Protein AF-A0A0B1S6A6-F1 (afdb_monomer)

pLDDT: mean 85.38, std 13.3, range [37.62, 98.0]

Foldseek 3Di:
DDDDPQKDKPPQAPDWDQDPVGIDRHHDPVPPCPDVDDDMDIDGPDPPPPDPPPPPQKDKDWDWADPDPFKTKIKIKIFGQFAKDKDKDKDWADLQKWWDPVFWDKWKAAQPPRHTDDWAWDDWDWDHHDPPPGTIMTITITTDHHNMIMMTMTMIGGHDDDD

Secondary structure (DSSP, 8-state):
--EETTEEEESPPSEEEEETTEEEEE--TTT--SSSS---EEEESS----------SEEEEEEEE-S-SSEEEEEEEEEE-SS-EEEEEEEEE-TTEEE-GGG-EEEEEETTT--EE-PPEEEEEEE--BTTTB-EEEEEEEEE-TTEEEEEEEEEEE-----

Nearest PDB structures (foldseek):
  7w72-assembly1_T  TM=6.342E-01  e=7.501E-08  Homo sapiens
  3v10-assembly2_B  TM=6.142E-01  e=6.015E-02  Erysipelothrix rhusiopathiae
  4leb-assembly1_A  TM=5.282E-01  e=4.163E-01  Candida albicans
  8eeu-assembly1_E  TM=1.897E-01  e=3.944E+00  Venezuelan equine encephalitis virus

Radius of gyration: 25.07 Å; Cα contacts (8 Å, |Δi|>4): 313; chains: 1; bounding box: 67×35×50 Å

Structure (mmCIF, N/CA/C/O backbone):
data_AF-A0A0B1S6A6-F1
#
_entry.id   AF-A0A0B1S6A6-F1
#
loop_
_atom_site.group_PDB
_atom_site.id
_atom_site.type_symbol
_atom_site.label_atom_id
_atom_site.label_alt_id
_atom_site.label_comp_id
_atom_site.label_asym_id
_atom_site.label_entity_id
_atom_site.label_seq_id
_atom_site.pdbx_PDB_ins_code
_atom_site.Cartn_x
_atom_site.Cartn_y
_atom_site.Cartn_z
_atom_site.occupancy
_atom_site.B_iso_or_equiv
_atom_site.auth_seq_id
_atom_site.auth_comp_id
_atom_site.auth_asym_id
_atom_site.auth_atom_id
_atom_site.pdbx_PDB_model_num
ATOM 1 N N . MET A 1 1 ? -51.596 2.205 -6.465 1.00 37.62 1 MET A N 1
ATOM 2 C CA . MET A 1 1 ? -50.609 2.725 -5.495 1.00 37.62 1 MET A CA 1
ATOM 3 C C . MET A 1 1 ? -50.324 1.609 -4.499 1.00 37.62 1 MET A C 1
ATOM 5 O O . MET A 1 1 ? -51.270 1.158 -3.869 1.00 37.62 1 MET A O 1
ATOM 9 N N . PHE A 1 2 ? -49.094 1.087 -4.429 1.00 44.94 2 PHE A N 1
ATOM 10 C CA . PHE A 1 2 ? -48.764 -0.088 -3.606 1.00 44.94 2 PHE A CA 1
ATOM 11 C C . PHE A 1 2 ? -47.658 0.244 -2.600 1.00 44.94 2 PHE A C 1
ATOM 13 O O . PHE A 1 2 ? -46.620 0.787 -2.973 1.00 44.94 2 PHE A O 1
ATOM 20 N N . VAL A 1 3 ? -47.900 -0.078 -1.327 1.00 47.16 3 VAL A N 1
ATOM 21 C CA . VAL A 1 3 ? -46.992 0.179 -0.200 1.00 47.16 3 VAL A CA 1
ATOM 22 C C . VAL A 1 3 ? -46.499 -1.162 0.331 1.00 47.16 3 VAL A C 1
ATOM 24 O O . VAL A 1 3 ? -47.297 -2.011 0.725 1.00 47.16 3 VAL A O 1
ATOM 27 N N . PHE A 1 4 ? -45.184 -1.360 0.342 1.00 51.69 4 PHE A N 1
ATOM 28 C CA . PHE A 1 4 ? -44.534 -2.547 0.878 1.00 51.69 4 PHE A CA 1
ATOM 29 C C . PHE A 1 4 ? -43.581 -2.138 2.000 1.00 51.69 4 PHE A C 1
ATOM 31 O O . PHE A 1 4 ? -42.547 -1.542 1.734 1.00 51.69 4 PHE A O 1
ATOM 38 N N . LYS A 1 5 ? -43.905 -2.460 3.259 1.00 58.66 5 LYS A N 1
ATOM 39 C CA . LYS A 1 5 ? -42.987 -2.310 4.409 1.00 58.66 5 LYS A CA 1
ATOM 40 C C . LYS A 1 5 ? -42.316 -0.912 4.476 1.00 58.66 5 LYS A C 1
ATOM 42 O O . LYS A 1 5 ? -41.095 -0.814 4.478 1.00 58.66 5 LYS A O 1
ATOM 47 N N . ASN A 1 6 ? -43.127 0.154 4.492 1.00 66.12 6 ASN A N 1
ATOM 48 C CA . ASN A 1 6 ? -42.721 1.579 4.465 1.00 66.12 6 ASN A CA 1
ATOM 49 C C . ASN A 1 6 ? -41.948 2.030 3.209 1.00 66.12 6 ASN A C 1
ATOM 51 O O . ASN A 1 6 ? -41.257 3.050 3.228 1.00 66.12 6 ASN A O 1
ATOM 55 N N . MET A 1 7 ? -42.067 1.272 2.119 1.00 74.75 7 MET A N 1
ATOM 56 C CA . MET A 1 7 ? -41.479 1.581 0.821 1.00 74.75 7 MET A CA 1
ATOM 57 C C . MET A 1 7 ? -42.564 1.616 -0.253 1.00 74.75 7 MET A C 1
ATOM 59 O O . MET A 1 7 ? -43.463 0.771 -0.274 1.00 74.75 7 MET A O 1
ATOM 63 N N . ARG A 1 8 ? -42.470 2.569 -1.176 1.00 83.62 8 ARG A N 1
ATOM 64 C CA . ARG A 1 8 ? -43.294 2.652 -2.385 1.00 83.62 8 ARG A CA 1
ATOM 65 C C . ARG A 1 8 ? -42.424 2.291 -3.577 1.00 83.62 8 ARG A C 1
ATOM 67 O O . ARG A 1 8 ? -41.352 2.863 -3.746 1.00 83.62 8 ARG A O 1
ATOM 74 N N . LEU A 1 9 ? -42.874 1.325 -4.367 1.00 83.19 9 LEU A N 1
ATOM 75 C CA . LEU A 1 9 ? -42.147 0.820 -5.527 1.00 83.19 9 LEU A CA 1
ATOM 76 C C . LEU A 1 9 ? -42.826 1.296 -6.806 1.00 83.19 9 LEU A C 1
ATOM 78 O O . LEU A 1 9 ? -44.039 1.123 -6.957 1.00 83.19 9 LEU A O 1
ATOM 82 N N . GLU A 1 10 ? -42.042 1.867 -7.714 1.00 82.94 10 GLU A N 1
ATOM 83 C CA . GLU A 1 10 ? -42.501 2.292 -9.032 1.00 82.94 10 GLU A CA 1
ATOM 84 C C . GLU A 1 10 ? -41.545 1.778 -10.116 1.00 82.94 10 GLU A C 1
ATOM 86 O O . GLU A 1 10 ? -40.344 2.044 -10.033 1.00 82.94 10 GLU A O 1
ATOM 91 N N . PRO A 1 11 ? -42.041 1.049 -11.135 1.00 82.25 11 PRO A N 1
ATOM 92 C CA . PRO A 1 11 ? -43.417 0.565 -11.325 1.00 82.25 11 PRO A CA 1
ATOM 93 C C . PRO A 1 11 ? -43.844 -0.493 -10.286 1.00 82.25 11 PRO A C 1
ATOM 95 O O . PRO A 1 11 ? -43.034 -0.980 -9.503 1.00 82.25 11 PRO A O 1
ATOM 98 N N . ALA A 1 12 ? -45.131 -0.859 -10.264 1.00 81.06 12 ALA A N 1
ATOM 99 C CA . ALA A 1 12 ? -45.632 -1.886 -9.348 1.00 81.06 12 ALA A CA 1
ATOM 100 C C . ALA A 1 12 ? -45.042 -3.275 -9.682 1.00 81.06 12 ALA A C 1
ATOM 102 O O . ALA A 1 12 ? -44.953 -3.630 -10.862 1.00 81.06 12 ALA A O 1
ATOM 103 N N . PRO A 1 13 ? -44.659 -4.085 -8.677 1.00 84.56 13 PRO A N 1
ATOM 104 C CA . PRO A 1 13 ? -44.106 -5.413 -8.917 1.00 84.56 13 PRO A CA 1
ATOM 105 C C . PRO A 1 13 ? -45.139 -6.365 -9.512 1.00 84.56 13 PRO A C 1
ATOM 107 O O . PRO A 1 13 ? -46.311 -6.345 -9.144 1.00 84.56 13 PRO A O 1
ATOM 110 N N . SER A 1 14 ? -44.677 -7.261 -10.384 1.00 84.69 14 SER A N 1
ATOM 111 C CA . SER A 1 14 ? -45.507 -8.306 -10.990 1.00 84.69 14 SER A CA 1
ATOM 112 C C . SER A 1 14 ? -45.959 -9.340 -9.955 1.00 84.69 14 SER A C 1
ATOM 114 O O . SER A 1 14 ? -47.065 -9.868 -10.040 1.00 84.69 14 SER A O 1
ATOM 116 N N . LYS A 1 15 ? -45.106 -9.647 -8.969 1.00 85.94 15 LYS A N 1
ATOM 117 C CA . LYS A 1 15 ? -45.429 -10.553 -7.858 1.00 85.94 15 LYS A CA 1
ATOM 118 C C . LYS A 1 15 ? -44.583 -10.240 -6.630 1.00 85.94 15 LYS A C 1
ATOM 120 O O . LYS A 1 15 ? -43.446 -9.804 -6.756 1.00 85.94 15 LYS A O 1
ATOM 125 N N . ILE A 1 16 ? -45.094 -10.529 -5.436 1.00 82.88 16 ILE A N 1
ATOM 126 C CA . ILE A 1 16 ? -44.309 -10.512 -4.196 1.00 82.88 16 ILE A CA 1
ATOM 127 C C . ILE A 1 16 ? -44.171 -11.947 -3.697 1.00 82.88 16 ILE A C 1
ATOM 129 O O . ILE A 1 16 ? -45.152 -12.688 -3.637 1.00 82.88 16 ILE A O 1
ATOM 133 N N . THR A 1 17 ? -42.946 -12.358 -3.373 1.00 84.88 17 THR A N 1
ATOM 134 C CA . THR A 1 17 ? -42.663 -13.697 -2.845 1.00 84.88 17 THR A CA 1
ATOM 135 C C . THR A 1 17 ? -42.005 -13.587 -1.481 1.00 84.88 17 THR A C 1
ATOM 137 O O . THR A 1 17 ? -40.999 -12.900 -1.328 1.00 84.88 17 THR A O 1
ATOM 140 N N . HIS A 1 18 ? -42.544 -14.304 -0.500 1.00 82.19 18 HIS A N 1
ATOM 141 C CA . HIS A 1 18 ? -41.936 -14.448 0.817 1.00 82.19 18 HIS A CA 1
ATOM 142 C C . HIS A 1 18 ? -41.142 -15.755 0.856 1.00 82.19 18 HIS A C 1
ATOM 144 O O . HIS A 1 18 ? -41.695 -16.829 0.622 1.00 82.19 18 HIS A O 1
ATOM 150 N N . LYS A 1 19 ? -39.839 -15.668 1.122 1.00 80.38 19 LYS A N 1
ATOM 151 C CA . LYS A 1 19 ? -38.974 -16.819 1.414 1.00 80.38 19 LYS A CA 1
ATOM 152 C C . LYS A 1 19 ? -38.419 -16.679 2.832 1.00 80.38 19 LYS A C 1
ATOM 154 O O . LYS A 1 19 ? -38.554 -15.628 3.453 1.00 80.38 19 LYS A O 1
ATOM 159 N N . LYS A 1 20 ? -37.776 -17.737 3.338 1.00 68.88 20 LYS A N 1
ATOM 160 C CA . LYS A 1 20 ? -37.139 -17.738 4.668 1.00 68.88 20 LYS A CA 1
ATOM 161 C C . LYS A 1 20 ? -36.146 -16.576 4.860 1.00 68.88 20 LYS A C 1
ATOM 163 O O . LYS A 1 20 ? -36.049 -16.066 5.966 1.00 68.88 20 LYS A O 1
ATOM 168 N N . ASP A 1 21 ? -35.518 -16.108 3.778 1.00 69.25 21 ASP A N 1
ATOM 169 C CA . ASP A 1 21 ? -34.526 -15.018 3.789 1.00 69.25 21 ASP A CA 1
ATOM 170 C C . ASP A 1 21 ? -35.121 -13.611 3.601 1.00 69.25 21 ASP A C 1
ATOM 172 O O . ASP A 1 21 ? -34.389 -12.626 3.534 1.00 69.25 21 ASP A O 1
ATOM 176 N N . GLY A 1 22 ? -36.448 -13.491 3.506 1.00 77.25 22 GLY A N 1
ATOM 177 C CA . GLY A 1 22 ? -37.131 -12.206 3.391 1.00 77.25 22 GLY A CA 1
ATOM 178 C C . GLY A 1 22 ? -38.156 -12.142 2.265 1.00 77.25 22 GLY A C 1
ATOM 179 O O . GLY A 1 22 ? -38.555 -13.143 1.665 1.00 77.25 22 GLY A O 1
ATOM 180 N N . SER A 1 23 ? -38.623 -10.924 2.009 1.00 81.88 23 SER A N 1
ATOM 181 C CA . SER A 1 23 ? -39.667 -10.647 1.030 1.00 81.88 23 SER A CA 1
ATOM 182 C C . SER A 1 23 ? -39.074 -10.016 -0.221 1.00 81.88 23 SER A C 1
ATOM 184 O O . SER A 1 23 ? -38.344 -9.033 -0.129 1.00 81.88 23 SER A O 1
ATOM 186 N N . PHE A 1 24 ? -39.432 -10.551 -1.382 1.00 83.00 24 PHE A N 1
ATOM 187 C CA . PHE A 1 24 ? -38.880 -10.161 -2.672 1.00 83.00 24 PHE A CA 1
ATOM 188 C C . PHE A 1 24 ? -39.982 -9.612 -3.576 1.00 83.00 24 PHE A C 1
ATOM 190 O O . PHE A 1 24 ? -41.003 -10.273 -3.777 1.00 83.00 24 PHE A O 1
ATOM 197 N N . ALA A 1 25 ? -39.757 -8.428 -4.142 1.00 86.69 25 ALA A N 1
ATOM 198 C CA . ALA A 1 25 ? -40.554 -7.878 -5.231 1.00 86.69 25 ALA A CA 1
ATOM 199 C C . ALA A 1 25 ? -40.009 -8.414 -6.565 1.00 86.69 25 ALA A C 1
ATOM 201 O O . ALA A 1 25 ? -38.834 -8.238 -6.878 1.00 86.69 25 ALA A O 1
ATOM 202 N N . VAL A 1 26 ? -40.847 -9.116 -7.324 1.00 86.06 26 VAL A N 1
ATOM 203 C CA . VAL A 1 26 ? -40.498 -9.792 -8.577 1.00 86.06 26 VAL A CA 1
ATOM 204 C C . VAL A 1 26 ? -41.081 -9.000 -9.739 1.00 86.06 26 VAL A C 1
ATOM 206 O O . VAL A 1 26 ? -42.286 -8.748 -9.774 1.00 86.06 26 VAL A O 1
ATOM 209 N N . TYR A 1 27 ? -40.225 -8.647 -10.694 1.00 85.69 27 TYR A N 1
ATOM 210 C CA . TYR A 1 27 ? -40.583 -7.920 -11.908 1.00 85.69 27 TYR A CA 1
ATOM 211 C C . TYR A 1 27 ? -40.348 -8.811 -13.124 1.00 85.69 27 TYR A C 1
ATOM 213 O O . TYR A 1 27 ? -39.253 -9.351 -13.291 1.00 85.69 27 TYR A O 1
ATOM 221 N N . ASP A 1 28 ? -41.365 -8.967 -13.971 1.00 82.62 28 ASP A N 1
ATOM 222 C CA . ASP A 1 28 ? -41.207 -9.647 -15.255 1.00 82.62 28 ASP A CA 1
ATOM 223 C C . ASP A 1 28 ? -40.679 -8.669 -16.314 1.00 82.62 28 ASP A C 1
ATOM 225 O O . ASP A 1 28 ? -41.376 -7.763 -16.775 1.00 82.62 28 ASP A O 1
ATOM 229 N N . ILE A 1 29 ? -39.423 -8.872 -16.703 1.00 76.81 29 ILE A N 1
ATOM 230 C CA . ILE A 1 29 ? -38.686 -8.024 -17.648 1.00 76.81 29 ILE A CA 1
ATOM 231 C C . ILE A 1 29 ? -39.236 -8.172 -19.080 1.00 76.81 29 ILE A C 1
ATOM 233 O O . ILE A 1 29 ? -39.009 -7.316 -19.933 1.00 76.81 29 ILE A O 1
ATOM 237 N N . ARG A 1 30 ? -39.976 -9.249 -19.380 1.00 74.19 30 ARG A N 1
ATOM 238 C CA . ARG A 1 30 ? -40.502 -9.499 -20.733 1.00 74.19 30 ARG A CA 1
ATOM 239 C C . ARG A 1 30 ? -41.744 -8.667 -21.032 1.00 74.19 30 ARG A C 1
ATOM 241 O O . ARG A 1 30 ? -41.913 -8.241 -22.169 1.00 74.19 30 ARG A O 1
ATOM 248 N N . ASN A 1 31 ? -42.571 -8.425 -20.016 1.00 65.00 31 ASN A N 1
ATOM 249 C CA . ASN A 1 31 ? -43.869 -7.760 -20.154 1.00 65.00 31 ASN A CA 1
ATOM 250 C C . ASN A 1 31 ? -43.849 -6.257 -19.837 1.00 65.00 31 ASN A C 1
ATOM 252 O O . ASN A 1 31 ? -44.839 -5.583 -20.099 1.00 65.00 31 ASN A O 1
ATOM 256 N N . ASN A 1 32 ? -42.759 -5.726 -19.276 1.00 59.34 32 ASN A N 1
ATOM 257 C CA . ASN A 1 32 ? -42.678 -4.343 -18.794 1.00 59.34 32 ASN A CA 1
ATOM 258 C C . ASN A 1 32 ? -41.650 -3.513 -19.588 1.00 59.34 32 ASN A C 1
ATOM 260 O O . ASN A 1 32 ? -40.722 -2.938 -19.021 1.00 59.34 32 ASN A O 1
ATOM 264 N N . ARG A 1 33 ? -41.779 -3.517 -20.922 1.00 59.56 33 ARG A N 1
ATOM 265 C CA . ARG A 1 33 ? -40.917 -2.786 -21.872 1.00 59.56 33 ARG A CA 1
ATOM 266 C C . ARG A 1 33 ? -41.487 -1.407 -22.200 1.00 59.56 33 ARG A C 1
ATOM 268 O O . ARG A 1 33 ? -41.789 -1.123 -23.355 1.00 59.56 33 ARG A O 1
ATOM 275 N N . SER A 1 34 ? -41.708 -0.582 -21.185 1.00 58.66 34 SER A N 1
ATOM 276 C CA . SER A 1 34 ? -42.324 0.730 -21.407 1.00 58.66 34 SER A CA 1
ATOM 277 C C . SER A 1 34 ? -41.397 1.685 -22.166 1.00 58.66 34 SER A C 1
ATOM 279 O O . SER A 1 34 ? -41.892 2.479 -22.949 1.00 58.66 34 SER A O 1
ATOM 281 N N . GLU A 1 35 ? -40.077 1.547 -22.018 1.00 57.16 35 GLU A N 1
ATOM 282 C CA . GLU A 1 35 ? -39.030 2.149 -22.856 1.00 57.16 35 GLU A CA 1
ATOM 283 C C . GLU A 1 35 ? -37.809 1.206 -22.821 1.00 57.16 35 GLU A C 1
ATOM 285 O O . GLU A 1 35 ? -37.754 0.327 -21.959 1.00 57.16 35 GLU A O 1
ATOM 290 N N . ASP A 1 36 ? -36.840 1.339 -23.732 1.00 62.44 36 ASP A N 1
ATOM 291 C CA . ASP A 1 36 ? -35.692 0.424 -23.948 1.00 62.44 36 ASP A CA 1
ATOM 292 C C . ASP A 1 36 ? -34.789 0.134 -22.715 1.00 62.44 36 ASP A C 1
ATOM 294 O O . ASP A 1 36 ? -33.803 -0.600 -22.811 1.00 62.44 36 ASP A O 1
ATOM 298 N N . SER A 1 37 ? -35.125 0.651 -21.529 1.00 64.50 37 SER A N 1
ATOM 299 C CA . SER A 1 37 ? -34.479 0.339 -20.253 1.00 64.50 37 SER A CA 1
ATOM 300 C C . SER A 1 37 ? -35.495 0.219 -19.103 1.00 64.50 37 SER A C 1
ATOM 302 O O . SER A 1 37 ? -36.391 1.046 -18.942 1.00 64.50 37 SER A O 1
ATOM 304 N N . LEU A 1 38 ? -35.358 -0.824 -18.274 1.00 72.12 38 LEU A N 1
ATOM 305 C CA . LEU A 1 38 ? -36.174 -1.006 -17.069 1.00 72.12 38 LEU A CA 1
ATOM 306 C C . LEU A 1 38 ? -35.637 -0.106 -15.945 1.00 72.12 38 LEU A C 1
ATOM 308 O O . LEU A 1 38 ? -34.602 -0.411 -15.353 1.00 72.12 38 LEU A O 1
ATOM 312 N N . SER A 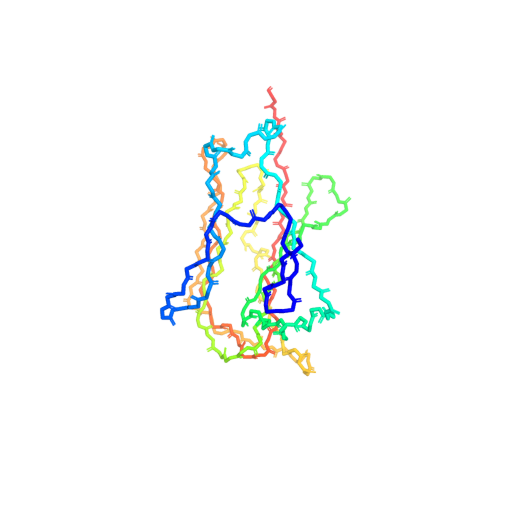1 39 ? -36.359 0.970 -15.629 1.00 76.75 39 SER A N 1
ATOM 313 C CA . SER A 1 39 ? -36.082 1.827 -14.470 1.00 76.75 39 SER A CA 1
ATOM 314 C C . SER A 1 39 ? -36.951 1.416 -13.280 1.00 76.75 39 SER A C 1
ATOM 316 O O . SER A 1 39 ? -38.170 1.301 -13.408 1.00 76.75 39 SER A O 1
ATOM 318 N N . LEU A 1 40 ? -36.321 1.166 -12.130 1.00 83.00 40 LEU A N 1
ATOM 319 C CA . LEU A 1 40 ? -36.985 0.793 -10.880 1.00 83.00 40 LEU A CA 1
ATOM 320 C C . LEU A 1 40 ? -36.641 1.823 -9.805 1.00 83.00 40 LEU A C 1
ATOM 322 O O . LEU A 1 40 ? -35.469 2.034 -9.494 1.00 83.00 40 LEU A O 1
ATOM 326 N N . SER A 1 41 ? -37.668 2.404 -9.198 1.00 83.56 41 SER A N 1
ATOM 327 C CA . SER A 1 41 ? -37.548 3.394 -8.131 1.00 83.56 41 SER A CA 1
ATOM 328 C C . SER A 1 41 ? -38.191 2.874 -6.849 1.00 83.56 41 SER A C 1
ATOM 330 O O . SER A 1 41 ? -39.266 2.271 -6.869 1.00 83.56 41 SER A O 1
ATOM 332 N N . ALA A 1 42 ? -37.531 3.120 -5.718 1.00 83.06 42 ALA A N 1
ATOM 333 C CA . ALA A 1 42 ? -38.040 2.807 -4.389 1.00 83.06 42 ALA A CA 1
ATOM 334 C C . ALA A 1 42 ? -38.010 4.070 -3.523 1.00 83.06 42 ALA A C 1
ATOM 336 O O . ALA A 1 42 ? -36.942 4.610 -3.237 1.00 83.06 42 ALA A O 1
ATOM 337 N N . PHE A 1 43 ? -39.181 4.531 -3.099 1.00 82.38 43 PHE A N 1
ATOM 338 C CA . PHE A 1 43 ? -39.341 5.675 -2.207 1.00 82.38 43 PHE A CA 1
ATOM 339 C C . PHE A 1 43 ? -39.572 5.177 -0.786 1.00 82.38 43 PHE A C 1
ATOM 341 O O . PHE A 1 43 ? -40.383 4.281 -0.573 1.00 82.38 43 PHE A O 1
ATOM 348 N N . TYR A 1 44 ? -38.876 5.755 0.185 1.00 78.81 44 TYR A N 1
ATOM 349 C CA . TYR A 1 44 ? -38.956 5.365 1.590 1.00 78.81 44 TYR A CA 1
ATOM 350 C C . TYR A 1 44 ? -39.632 6.494 2.369 1.00 78.81 44 TYR A C 1
ATOM 352 O O . TYR A 1 44 ? -39.229 7.647 2.232 1.00 78.81 44 TYR A O 1
ATOM 360 N N . ASP A 1 45 ? -40.644 6.175 3.182 1.00 74.38 45 ASP A N 1
ATOM 361 C CA . ASP A 1 45 ? -41.359 7.188 3.981 1.00 74.38 45 ASP A CA 1
ATOM 362 C C . ASP A 1 45 ? -40.520 7.677 5.188 1.00 74.38 45 ASP A C 1
ATOM 364 O O . ASP A 1 45 ? -40.776 8.742 5.746 1.00 74.38 45 ASP A O 1
ATOM 368 N N . SER A 1 46 ? -39.495 6.917 5.590 1.00 69.81 46 SER A N 1
ATOM 369 C CA . SER A 1 46 ? -38.551 7.269 6.659 1.00 69.81 46 SER A CA 1
ATOM 370 C C . SER A 1 46 ? -37.155 7.527 6.102 1.00 69.81 46 SER A C 1
ATOM 372 O O . SER A 1 46 ? -36.746 6.860 5.147 1.00 69.81 46 SER A O 1
ATOM 374 N N . SER A 1 47 ? -36.375 8.408 6.744 1.00 64.12 47 SER A N 1
ATOM 375 C CA . SER A 1 47 ? -34.945 8.487 6.438 1.00 64.12 47 SER A CA 1
ATOM 376 C C . SER A 1 47 ? -34.331 7.102 6.630 1.00 64.12 47 SER A C 1
ATOM 378 O O . SER A 1 47 ? -34.593 6.412 7.620 1.00 64.12 47 SER A O 1
ATOM 380 N N . LEU A 1 48 ? -33.561 6.654 5.640 1.00 61.41 48 LEU A N 1
ATOM 381 C CA . LEU A 1 48 ? -32.750 5.460 5.795 1.00 61.41 48 LEU A CA 1
ATOM 382 C C . LEU A 1 48 ? -31.788 5.759 6.943 1.00 61.41 48 LEU A C 1
ATOM 384 O O . LEU A 1 48 ? -30.833 6.518 6.772 1.00 61.41 48 LEU A O 1
ATOM 388 N N . VAL A 1 49 ? -32.053 5.204 8.128 1.00 58.06 49 VAL A N 1
ATOM 389 C CA . VAL A 1 49 ? -31.034 5.112 9.168 1.00 58.06 49 VAL A CA 1
ATOM 390 C C . VAL A 1 49 ? -29.967 4.232 8.550 1.00 58.06 49 VAL A C 1
ATOM 392 O O . VAL A 1 49 ? -30.130 3.014 8.472 1.00 58.06 49 VAL A O 1
ATOM 395 N N . SER A 1 50 ? -28.935 4.867 7.996 1.00 56.88 50 SER A N 1
ATOM 396 C CA . SER A 1 50 ? -27.793 4.160 7.447 1.00 56.88 50 SER A CA 1
ATOM 397 C C . SER A 1 50 ? -27.315 3.250 8.565 1.00 56.88 50 SER A C 1
ATOM 399 O O . SER A 1 50 ? -26.942 3.740 9.637 1.00 56.88 50 SER A O 1
ATOM 401 N N . ALA A 1 51 ? -27.435 1.933 8.369 1.00 60.06 51 ALA A N 1
ATOM 402 C CA . ALA A 1 51 ? -26.875 0.980 9.311 1.00 60.06 51 ALA A CA 1
ATOM 403 C C . ALA A 1 51 ? -25.437 1.439 9.575 1.00 60.06 51 ALA A C 1
ATOM 405 O O . ALA A 1 51 ? -24.771 1.815 8.602 1.00 60.06 51 ALA A O 1
ATOM 406 N N . PRO A 1 52 ? -24.978 1.501 10.842 1.00 58.06 52 PRO A N 1
ATOM 407 C CA . PRO A 1 52 ? -23.660 2.033 11.151 1.00 58.06 52 PRO A CA 1
ATOM 408 C C . PRO A 1 52 ? -22.672 1.363 10.212 1.00 58.06 52 PRO A C 1
ATOM 410 O O . PRO A 1 52 ? -22.570 0.135 10.202 1.00 58.06 52 PRO A O 1
ATOM 413 N N . THR A 1 53 ? -22.045 2.159 9.342 1.00 54.94 53 THR A N 1
ATOM 414 C CA . THR A 1 53 ? -21.174 1.642 8.295 1.00 54.94 53 THR A CA 1
ATOM 415 C C . THR A 1 53 ? -20.068 0.899 9.017 1.00 54.94 53 THR A C 1
ATOM 417 O O . THR A 1 53 ? -19.198 1.523 9.630 1.00 54.94 53 THR A O 1
ATOM 420 N N . ARG A 1 54 ? -20.145 -0.435 9.042 1.00 58.56 54 ARG A N 1
ATOM 421 C CA . ARG A 1 54 ? -19.140 -1.268 9.689 1.00 58.56 54 ARG A CA 1
ATOM 422 C C . ARG A 1 54 ? -17.857 -1.009 8.923 1.00 58.56 54 ARG A C 1
ATOM 424 O O . ARG A 1 54 ? -17.710 -1.472 7.792 1.00 58.56 54 ARG A O 1
ATOM 431 N N . ARG A 1 55 ? -16.978 -0.186 9.500 1.00 63.31 55 ARG A N 1
ATOM 432 C CA . ARG A 1 55 ? -15.689 0.116 8.885 1.00 63.31 55 ARG A CA 1
ATOM 433 C C . ARG A 1 55 ? -14.996 -1.222 8.645 1.00 63.31 55 ARG A C 1
ATOM 435 O O . ARG A 1 55 ? -15.033 -2.072 9.541 1.00 63.31 55 ARG A O 1
ATOM 442 N N . PRO A 1 56 ? -14.438 -1.445 7.446 1.00 74.56 56 PRO A N 1
ATOM 443 C CA . PRO A 1 56 ? -13.695 -2.664 7.209 1.00 74.56 56 PRO A CA 1
ATOM 444 C C . PRO A 1 56 ? -12.557 -2.715 8.228 1.00 74.56 56 PRO A C 1
ATOM 446 O O . PRO A 1 56 ? -11.930 -1.695 8.522 1.00 74.56 56 PRO A O 1
ATOM 449 N N . GLU A 1 57 ? -12.345 -3.896 8.802 1.00 84.19 57 GLU A N 1
ATOM 450 C CA . GLU A 1 57 ? -11.337 -4.104 9.843 1.00 84.19 57 GLU A CA 1
ATOM 451 C C . GLU A 1 57 ? -9.943 -3.725 9.333 1.00 84.19 57 GLU A C 1
ATOM 453 O O . GLU A 1 57 ? -9.160 -3.124 10.065 1.00 84.19 57 GLU A O 1
ATOM 458 N N . VAL A 1 58 ? -9.700 -3.959 8.038 1.00 92.44 58 VAL A N 1
ATOM 459 C CA . VAL A 1 58 ? -8.527 -3.484 7.307 1.00 92.44 58 VAL A CA 1
ATOM 460 C C . VAL A 1 58 ? -8.946 -2.652 6.107 1.00 92.44 58 VAL A C 1
ATOM 462 O O . VAL A 1 58 ? -9.850 -3.020 5.360 1.00 92.44 58 VAL A O 1
ATOM 465 N N . SER A 1 59 ? -8.251 -1.543 5.880 1.00 94.38 59 SER A N 1
ATOM 466 C CA . SER A 1 59 ? -8.388 -0.739 4.663 1.00 94.38 59 SER A CA 1
ATOM 467 C C . SER A 1 59 ? -7.025 -0.379 4.099 1.00 94.38 59 SER A C 1
ATOM 469 O O . SER A 1 59 ? -6.061 -0.217 4.845 1.00 94.38 59 SER A O 1
ATOM 471 N N . VAL A 1 60 ? -6.959 -0.240 2.776 1.00 95.38 60 VAL A N 1
ATOM 472 C CA . VAL A 1 60 ? -5.762 0.186 2.053 1.00 95.38 60 VAL A CA 1
ATOM 473 C C . VAL A 1 60 ? -6.126 1.345 1.140 1.00 95.38 60 VAL A C 1
ATOM 475 O O . VAL A 1 60 ? -7.121 1.288 0.421 1.00 95.38 60 VAL A O 1
ATOM 478 N N . SER A 1 61 ? -5.310 2.393 1.156 1.00 95.31 61 SER A N 1
ATOM 479 C CA . SER A 1 61 ? -5.397 3.508 0.216 1.00 95.31 61 SER A CA 1
ATOM 480 C C . SER A 1 61 ? -4.007 3.858 -0.291 1.00 95.31 61 SER A C 1
ATOM 482 O O . SER A 1 61 ? -3.116 4.130 0.515 1.00 95.31 61 SER A O 1
ATOM 484 N N . SER A 1 62 ? 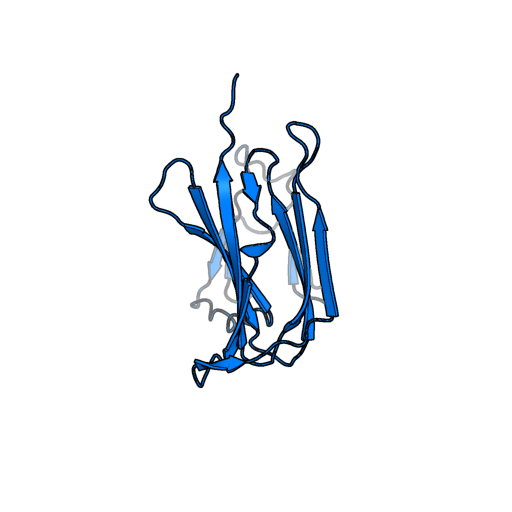-3.833 3.891 -1.607 1.00 94.44 62 SER A N 1
ATOM 485 C CA . SER A 1 62 ? -2.561 4.222 -2.246 1.00 94.44 62 SER A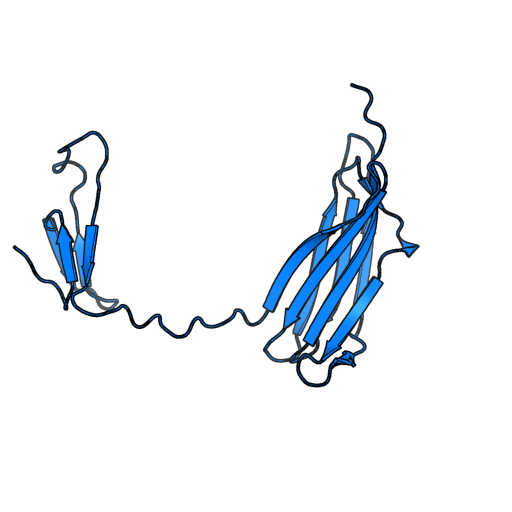 CA 1
ATOM 486 C C . SER A 1 62 ? -2.650 5.577 -2.929 1.00 94.44 62 SER A C 1
ATOM 488 O O . SER A 1 62 ? -3.622 5.873 -3.620 1.00 94.44 62 SER A O 1
ATOM 490 N N . VAL A 1 63 ? -1.627 6.400 -2.729 1.00 93.38 63 VAL A N 1
ATOM 491 C CA . VAL A 1 63 ? -1.516 7.737 -3.309 1.00 93.38 63 VAL A CA 1
ATOM 492 C C . VAL A 1 63 ? -0.157 7.860 -3.982 1.00 93.38 63 VAL A C 1
ATOM 494 O O . VAL A 1 63 ? 0.867 7.456 -3.428 1.00 93.38 63 VAL A O 1
ATOM 497 N N . LEU A 1 64 ? -0.158 8.428 -5.184 1.00 90.75 64 LEU A N 1
ATOM 498 C CA . LEU A 1 64 ? 1.052 8.845 -5.881 1.00 90.75 64 LEU A CA 1
ATOM 499 C C . LEU A 1 64 ? 1.307 10.321 -5.571 1.00 90.75 64 LEU A C 1
ATOM 501 O O . LEU A 1 64 ? 0.404 11.147 -5.679 1.00 90.75 64 LEU A O 1
ATOM 505 N N . GLY A 1 65 ? 2.534 10.640 -5.184 1.00 85.81 65 GLY A N 1
ATOM 506 C CA . GLY A 1 65 ? 2.997 11.997 -4.923 1.00 85.81 65 GLY A CA 1
ATOM 507 C C . GLY A 1 65 ? 4.336 12.275 -5.598 1.00 85.81 65 GLY A C 1
ATOM 508 O O . GLY A 1 65 ? 4.974 11.378 -6.148 1.00 85.81 65 GLY A O 1
ATOM 509 N N . GLY A 1 66 ? 4.770 13.529 -5.538 1.00 78.12 66 GLY A N 1
ATOM 510 C CA . GLY A 1 66 ? 5.987 14.012 -6.190 1.00 78.12 66 GLY A CA 1
ATOM 511 C C . GLY A 1 66 ? 5.702 15.267 -7.007 1.00 78.12 66 GLY A C 1
ATOM 512 O O . GLY A 1 66 ? 4.645 15.387 -7.619 1.00 78.12 66 GLY A O 1
ATOM 513 N N . THR A 1 67 ? 6.629 16.220 -6.974 1.00 71.38 67 THR A N 1
ATOM 514 C CA . THR A 1 67 ? 6.543 17.480 -7.734 1.00 71.38 67 THR A CA 1
ATOM 515 C C . THR A 1 67 ? 7.305 17.420 -9.055 1.00 71.38 67 THR A C 1
ATOM 517 O O . THR A 1 67 ? 7.213 18.343 -9.858 1.00 71.38 67 THR A O 1
ATOM 520 N N . ASP A 1 68 ? 8.078 16.358 -9.269 1.00 77.12 68 ASP A N 1
ATOM 521 C CA . ASP A 1 68 ? 8.877 16.144 -10.467 1.00 77.12 68 ASP A CA 1
ATOM 522 C C . ASP A 1 68 ? 8.059 15.386 -11.528 1.00 77.12 68 ASP A C 1
ATOM 524 O O . ASP A 1 68 ? 7.233 14.522 -11.229 1.00 77.12 68 ASP A O 1
ATOM 528 N N . GLN A 1 69 ? 8.280 15.721 -12.797 1.00 79.56 69 GLN A N 1
ATOM 529 C CA . GLN A 1 69 ? 7.665 15.014 -13.916 1.00 79.56 69 GLN A CA 1
ATOM 530 C C . GLN A 1 69 ? 8.274 13.618 -14.103 1.00 79.56 69 GLN A C 1
ATOM 532 O O . GLN A 1 69 ? 7.558 12.705 -14.534 1.00 79.56 69 GLN A O 1
ATOM 537 N N . MET A 1 70 ? 9.552 13.446 -13.741 1.00 86.44 70 MET A N 1
ATOM 538 C CA . MET A 1 70 ? 10.345 12.238 -13.988 1.00 86.44 70 MET A CA 1
ATOM 539 C C . MET A 1 70 ? 10.427 11.290 -12.790 1.00 86.44 70 MET A C 1
ATOM 541 O O . MET A 1 70 ? 10.585 10.089 -12.990 1.00 86.44 70 MET A O 1
ATOM 545 N N . SER A 1 71 ? 10.271 11.783 -11.563 1.00 91.44 71 SER A N 1
ATOM 546 C CA . SER A 1 71 ? 10.336 10.975 -10.342 1.00 91.44 71 SER A CA 1
ATOM 547 C C . SER A 1 71 ? 9.143 11.211 -9.418 1.00 91.44 71 SER A C 1
ATOM 549 O O . SER A 1 71 ? 8.440 12.217 -9.501 1.00 91.44 71 SER A O 1
ATOM 551 N N . GLY A 1 72 ? 8.877 10.252 -8.536 1.00 93.06 72 GLY A N 1
ATOM 552 C CA . GLY A 1 72 ? 7.772 10.336 -7.594 1.00 93.06 72 GLY A CA 1
ATOM 553 C C . GLY A 1 72 ? 7.907 9.383 -6.417 1.00 93.06 72 GLY A C 1
ATOM 554 O O . GLY A 1 72 ? 8.877 8.637 -6.272 1.00 93.06 72 GLY A O 1
ATOM 555 N N . VAL A 1 73 ? 6.903 9.427 -5.552 1.00 94.06 73 VAL A N 1
ATOM 556 C CA . VAL A 1 73 ? 6.757 8.568 -4.380 1.00 94.06 73 VAL A CA 1
ATOM 557 C C . VAL A 1 73 ? 5.392 7.912 -4.447 1.00 94.06 73 VAL A C 1
ATOM 559 O O . VAL A 1 73 ? 4.389 8.580 -4.691 1.00 94.06 73 VAL A O 1
ATOM 562 N N . LEU A 1 74 ? 5.338 6.610 -4.201 1.00 94.44 74 LEU A N 1
ATOM 563 C CA . LEU A 1 74 ? 4.086 5.923 -3.928 1.00 94.44 74 LEU A CA 1
ATOM 564 C C . LEU A 1 74 ? 3.983 5.688 -2.428 1.00 94.44 74 LEU A C 1
ATOM 566 O O . LEU A 1 74 ? 4.932 5.204 -1.811 1.00 94.44 74 LEU A O 1
ATOM 570 N N . VAL A 1 75 ? 2.835 6.033 -1.851 1.00 96.19 75 VAL A N 1
ATOM 571 C CA . VAL A 1 75 ? 2.529 5.798 -0.440 1.00 96.19 75 VAL A CA 1
ATOM 572 C C . VAL A 1 75 ? 1.234 5.010 -0.344 1.00 96.19 75 VAL A C 1
ATOM 574 O O . VAL A 1 75 ? 0.170 5.503 -0.709 1.00 96.19 75 VAL A O 1
ATOM 577 N N . SER A 1 76 ? 1.323 3.800 0.191 1.00 97.19 76 SER A N 1
ATOM 578 C CA . SER A 1 76 ? 0.182 2.963 0.544 1.00 97.19 76 SER A CA 1
ATOM 579 C C . SER A 1 76 ? -0.034 3.014 2.047 1.00 97.19 76 SER A C 1
ATOM 581 O O . SER A 1 76 ? 0.835 2.622 2.825 1.00 97.19 76 SER A O 1
ATOM 583 N N . VAL A 1 77 ? -1.198 3.508 2.454 1.00 97.06 77 VAL A N 1
ATOM 584 C CA . VAL A 1 77 ? -1.639 3.578 3.847 1.00 97.06 77 VAL A CA 1
ATOM 585 C C . VAL A 1 77 ? -2.563 2.398 4.116 1.00 97.06 77 VAL A C 1
ATOM 587 O O . VAL A 1 77 ? -3.602 2.267 3.476 1.00 97.06 77 VAL A O 1
ATO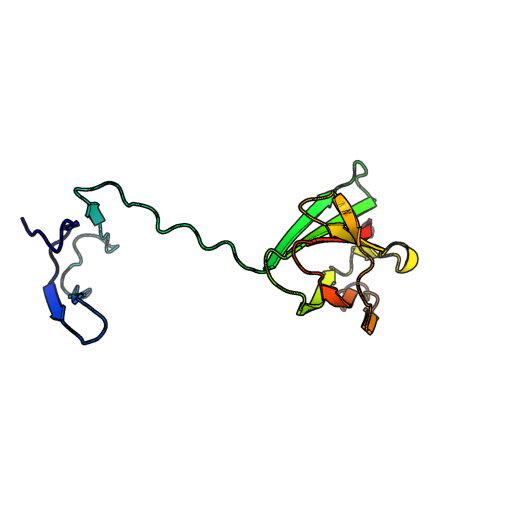M 590 N N . ILE A 1 78 ? -2.171 1.555 5.062 1.00 96.88 78 ILE A N 1
ATOM 591 C CA . ILE A 1 78 ? -2.869 0.354 5.509 1.00 96.88 78 ILE A CA 1
ATOM 592 C C . ILE A 1 78 ? -3.356 0.636 6.928 1.00 96.88 78 ILE A C 1
ATOM 594 O O . ILE A 1 78 ? -2.546 0.864 7.824 1.00 96.88 78 ILE A O 1
ATOM 598 N N . ARG A 1 79 ? -4.668 0.655 7.147 1.00 95.62 79 ARG A N 1
ATOM 599 C CA . ARG A 1 79 ? -5.263 0.882 8.471 1.00 95.62 79 ARG A CA 1
ATOM 600 C C . ARG A 1 79 ? -5.896 -0.393 8.987 1.00 95.62 79 ARG A C 1
ATOM 602 O O . ARG A 1 79 ? -6.673 -0.997 8.256 1.00 95.62 79 ARG A O 1
ATOM 609 N N . ASN A 1 80 ? -5.604 -0.731 10.237 1.00 95.19 80 ASN A N 1
ATOM 610 C CA . ASN A 1 80 ? -6.213 -1.824 10.981 1.00 95.19 80 ASN A CA 1
ATOM 611 C C . ASN A 1 80 ? -6.969 -1.270 12.189 1.00 95.19 80 ASN A C 1
ATOM 613 O O . ASN A 1 80 ? -6.352 -0.692 13.079 1.00 95.19 80 ASN A O 1
ATOM 617 N N . GLY A 1 81 ? -8.289 -1.435 12.213 1.00 91.94 81 GLY A N 1
ATOM 618 C CA . GLY A 1 81 ? -9.139 -1.072 13.352 1.00 91.94 81 GLY A CA 1
ATOM 619 C C . GLY A 1 81 ? -9.484 -2.246 14.272 1.00 91.94 81 GLY A C 1
ATOM 620 O O . GLY A 1 81 ? -10.307 -2.075 15.166 1.00 91.94 81 GLY A O 1
ATOM 621 N N . GLY A 1 82 ? -8.928 -3.432 14.013 1.00 90.44 82 GLY A N 1
ATOM 622 C CA . GLY A 1 82 ? -9.190 -4.656 14.765 1.00 90.44 82 GLY A CA 1
ATOM 623 C C . GLY A 1 82 ? -7.960 -5.194 15.490 1.00 90.44 82 GLY A C 1
ATOM 624 O O . GLY A 1 82 ? -7.061 -4.443 15.883 1.00 90.44 82 GLY A O 1
ATOM 625 N N . SER A 1 83 ? -7.932 -6.514 15.681 1.00 93.12 83 SER A N 1
ATOM 626 C CA . SER A 1 83 ? -6.819 -7.223 16.321 1.00 93.12 83 SER A CA 1
ATOM 627 C C . SER A 1 83 ? -5.596 -7.347 15.405 1.00 93.12 83 SER A C 1
ATOM 629 O O .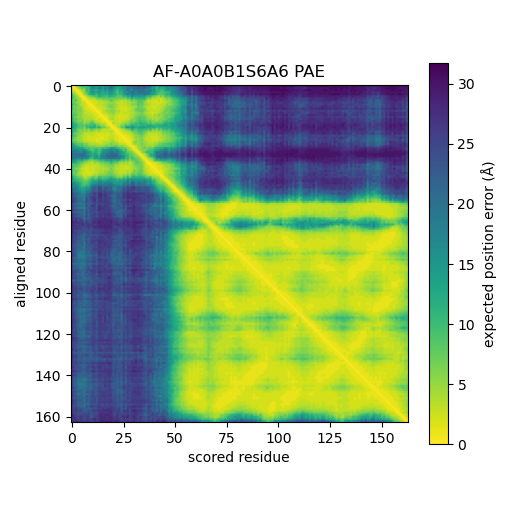 SER A 1 83 ? -5.664 -7.083 14.203 1.00 93.12 83 SER A O 1
ATOM 631 N N . VAL A 1 84 ? -4.459 -7.762 15.974 1.00 94.62 84 VAL A N 1
ATOM 632 C CA . VAL A 1 84 ? -3.255 -8.090 15.195 1.00 94.62 84 VAL A CA 1
ATOM 633 C C . VAL A 1 84 ? -3.594 -9.179 14.178 1.00 94.62 84 VAL A C 1
ATOM 635 O O . VAL A 1 84 ? -4.245 -10.163 14.525 1.00 94.62 84 VAL A O 1
ATOM 638 N N . GLN A 1 85 ? -3.140 -9.013 12.939 1.00 94.50 85 GLN A N 1
ATOM 639 C CA . GLN A 1 85 ? -3.345 -10.000 11.881 1.00 94.50 85 GLN A CA 1
ATOM 640 C C . GLN A 1 85 ? -2.154 -10.044 10.925 1.00 94.50 85 GLN A C 1
ATOM 642 O O . GLN A 1 85 ? -1.537 -9.017 10.642 1.00 94.50 85 GLN A O 1
ATOM 647 N N . ARG A 1 86 ? -1.843 -11.231 10.407 1.00 96.31 86 ARG A N 1
ATOM 648 C CA . ARG A 1 86 ? -0.796 -11.414 9.401 1.00 96.31 86 ARG A CA 1
ATOM 649 C C . ARG A 1 86 ? -1.329 -11.046 8.025 1.00 96.31 86 ARG A C 1
ATOM 651 O O . ARG A 1 86 ? -2.375 -11.549 7.617 1.00 96.31 86 ARG A O 1
ATOM 658 N N . VAL A 1 87 ? -0.613 -10.186 7.310 1.00 96.19 87 VAL A N 1
ATOM 659 C CA . VAL A 1 87 ? -1.015 -9.698 5.988 1.00 96.19 87 VAL A CA 1
ATOM 660 C C . VAL A 1 87 ? 0.141 -9.760 5.003 1.00 96.19 87 VAL A C 1
ATOM 662 O O . VAL A 1 87 ? 1.305 -9.625 5.374 1.00 96.19 87 VAL A O 1
ATOM 665 N N . VAL A 1 88 ? -0.203 -9.888 3.723 1.00 97.31 88 VAL A N 1
ATOM 666 C CA . VAL A 1 88 ? 0.736 -9.713 2.616 1.00 97.31 88 VAL A CA 1
ATOM 667 C C . VAL A 1 88 ? 0.329 -8.466 1.843 1.00 97.31 88 VAL A C 1
ATOM 669 O O . VAL A 1 88 ? -0.748 -8.407 1.252 1.00 97.31 88 VAL A O 1
ATOM 672 N N . TYR A 1 89 ? 1.178 -7.443 1.874 1.00 96.81 89 TYR A N 1
ATOM 673 C CA . TYR A 1 89 ? 1.033 -6.278 1.010 1.00 96.81 89 TYR A CA 1
ATOM 674 C C . TYR A 1 89 ? 1.651 -6.588 -0.350 1.00 96.81 89 TYR A C 1
ATOM 676 O O . TYR A 1 89 ? 2.865 -6.771 -0.426 1.00 96.81 89 TYR A O 1
ATOM 684 N N . THR A 1 90 ? 0.834 -6.587 -1.403 1.00 97.19 90 THR A N 1
ATOM 685 C CA . THR A 1 90 ? 1.269 -6.842 -2.782 1.00 97.19 90 THR A CA 1
ATOM 686 C C . THR A 1 90 ? 1.051 -5.610 -3.653 1.00 97.19 90 THR A C 1
ATOM 688 O O . THR A 1 90 ? -0.036 -5.034 -3.666 1.00 97.19 90 THR A O 1
ATOM 691 N N . HIS A 1 91 ? 2.068 -5.219 -4.425 1.00 94.06 91 HIS A N 1
ATOM 692 C CA . HIS A 1 91 ? 1.950 -4.161 -5.428 1.00 94.06 91 HIS A CA 1
ATOM 693 C C . HIS A 1 91 ? 2.619 -4.573 -6.743 1.00 94.06 91 HIS A C 1
ATOM 695 O O . HIS A 1 91 ? 3.817 -4.855 -6.781 1.00 94.06 91 HIS A O 1
ATOM 701 N N . GLN A 1 92 ? 1.847 -4.556 -7.833 1.00 94.50 92 GLN A N 1
ATOM 702 C CA . GLN A 1 92 ? 2.359 -4.700 -9.197 1.00 94.50 92 GLN A CA 1
ATOM 703 C C . GLN A 1 92 ? 2.599 -3.320 -9.799 1.00 94.50 92 GLN A C 1
ATOM 705 O O . GLN A 1 92 ? 1.751 -2.435 -9.703 1.00 94.50 92 GLN A O 1
ATOM 710 N N . ILE A 1 93 ? 3.777 -3.113 -10.370 1.00 93.88 93 ILE A N 1
ATOM 711 C CA . ILE A 1 93 ? 4.245 -1.799 -10.803 1.00 93.88 93 ILE A CA 1
ATOM 712 C C . ILE A 1 93 ? 4.589 -1.873 -12.292 1.00 93.88 93 ILE A C 1
ATOM 714 O O . ILE A 1 93 ? 5.382 -2.734 -12.680 1.00 93.88 93 ILE A O 1
ATOM 718 N N . PRO A 1 94 ? 4.021 -1.000 -13.144 1.00 93.56 94 PRO A N 1
ATOM 719 C CA . PRO A 1 94 ? 4.302 -1.006 -14.575 1.00 93.56 94 PRO A CA 1
ATOM 720 C C . PRO A 1 94 ? 5.798 -0.949 -14.886 1.00 93.56 94 PRO A C 1
ATOM 722 O O . PRO A 1 94 ? 6.561 -0.277 -14.197 1.00 93.56 94 PRO A O 1
ATOM 725 N N . TRP A 1 95 ? 6.215 -1.612 -15.966 1.00 93.38 95 TRP A N 1
ATOM 726 C CA . TRP A 1 95 ? 7.633 -1.763 -16.312 1.00 93.38 95 TRP A CA 1
ATOM 727 C C . TRP A 1 95 ? 8.367 -0.444 -16.573 1.00 93.38 95 TRP A C 1
ATOM 729 O O . TRP A 1 95 ? 9.588 -0.394 -16.481 1.00 93.38 95 TRP A O 1
ATOM 739 N N . PHE A 1 96 ? 7.630 0.611 -16.917 1.00 91.75 96 PHE A N 1
ATOM 740 C CA . PHE A 1 96 ? 8.178 1.940 -17.154 1.00 91.75 96 PHE A CA 1
ATOM 741 C C . PHE A 1 96 ? 8.360 2.749 -15.863 1.00 91.75 96 PHE A C 1
ATOM 743 O O . PHE A 1 96 ? 8.776 3.897 -15.938 1.00 91.75 96 PHE A O 1
ATOM 750 N N . LEU A 1 97 ? 8.041 2.195 -14.690 1.00 92.50 97 LEU A N 1
ATOM 751 C CA . LEU A 1 97 ? 8.372 2.787 -13.397 1.00 92.50 97 LEU A CA 1
ATOM 752 C C . LEU A 1 97 ? 9.524 1.997 -12.773 1.00 92.50 97 LEU A C 1
ATOM 754 O O . LEU A 1 97 ? 9.359 0.858 -12.332 1.00 92.50 97 LEU A O 1
ATOM 758 N N . HIS A 1 98 ? 10.701 2.607 -12.733 1.00 91.50 98 HIS A N 1
ATOM 759 C CA . HIS A 1 98 ? 11.868 2.051 -12.068 1.00 91.50 98 HIS A CA 1
ATOM 760 C C . HIS A 1 98 ? 11.759 2.275 -10.566 1.00 91.50 98 HIS A C 1
ATOM 762 O O . HIS A 1 98 ? 11.636 3.408 -10.106 1.00 91.50 98 HIS A O 1
ATOM 768 N N . ILE A 1 99 ? 11.808 1.183 -9.807 1.00 92.06 99 ILE A N 1
ATOM 769 C CA . ILE A 1 99 ? 11.734 1.196 -8.348 1.00 92.06 99 ILE A CA 1
ATOM 770 C C . ILE A 1 99 ? 13.090 0.851 -7.776 1.00 92.06 99 ILE A C 1
ATOM 772 O O . ILE A 1 99 ? 13.712 -0.143 -8.153 1.00 92.06 99 ILE A O 1
ATOM 776 N N . TYR A 1 100 ? 13.503 1.634 -6.795 1.00 86.38 100 TYR A N 1
ATOM 777 C CA . TYR A 1 100 ? 14.724 1.386 -6.060 1.00 86.38 100 TYR A CA 1
ATOM 778 C C . TYR A 1 100 ? 14.412 0.595 -4.794 1.00 86.38 100 TYR A C 1
ATOM 780 O O . TYR A 1 100 ? 13.784 1.120 -3.874 1.00 86.38 100 TYR A O 1
ATOM 788 N N . TYR A 1 101 ? 14.876 -0.656 -4.725 1.00 90.44 101 TYR A N 1
ATOM 789 C CA . TYR A 1 101 ? 14.620 -1.552 -3.589 1.00 90.44 101 TYR A CA 1
ATOM 790 C C . TYR A 1 101 ? 14.961 -0.913 -2.230 1.00 90.44 101 TYR A C 1
ATOM 792 O O . TYR A 1 101 ? 14.188 -1.015 -1.281 1.00 90.44 101 TYR A O 1
ATOM 800 N N . HIS A 1 102 ? 16.066 -0.161 -2.156 1.00 92.50 102 HIS A N 1
ATOM 801 C CA . HIS A 1 102 ? 16.512 0.525 -0.936 1.00 92.50 102 HIS A CA 1
ATOM 802 C C . HIS A 1 102 ? 15.565 1.640 -0.450 1.00 92.50 102 HIS A C 1
ATOM 804 O O . HIS A 1 102 ? 15.733 2.149 0.654 1.00 92.50 102 HIS A O 1
ATOM 810 N N . THR A 1 103 ? 14.584 2.045 -1.262 1.00 94.19 103 THR A N 1
ATOM 811 C CA . THR A 1 103 ? 13.606 3.088 -0.909 1.00 94.19 103 THR A CA 1
ATOM 812 C C . THR A 1 103 ? 12.323 2.525 -0.311 1.00 94.19 103 THR A C 1
ATOM 814 O O . THR A 1 103 ? 11.510 3.298 0.193 1.00 94.19 103 THR A O 1
ATOM 817 N N . ILE A 1 104 ? 12.144 1.198 -0.345 1.00 95.06 104 ILE A N 1
ATOM 818 C CA . ILE A 1 104 ? 10.969 0.523 0.202 1.00 95.06 104 ILE A CA 1
ATOM 819 C C . ILE A 1 104 ? 11.028 0.576 1.730 1.00 95.06 104 ILE A C 1
ATOM 821 O O . ILE A 1 104 ? 11.823 -0.115 2.372 1.00 95.06 104 ILE A O 1
ATOM 825 N N . ALA A 1 105 ? 10.146 1.373 2.323 1.00 95.50 105 ALA A N 1
ATOM 826 C CA . ALA A 1 105 ? 10.020 1.515 3.765 1.00 95.50 105 ALA A CA 1
ATOM 827 C C . ALA A 1 105 ? 8.616 1.124 4.232 1.00 95.50 105 ALA A C 1
ATOM 829 O O . ALA A 1 105 ? 7.619 1.555 3.661 1.00 95.50 105 ALA A O 1
ATOM 830 N N . LEU A 1 106 ? 8.564 0.334 5.306 1.00 97.06 106 LEU A N 1
ATOM 831 C CA . LEU A 1 106 ? 7.356 0.009 6.058 1.00 97.06 106 LEU A CA 1
ATOM 832 C C . LEU A 1 106 ? 7.478 0.662 7.435 1.00 97.06 106 LEU A C 1
ATOM 834 O O . LEU A 1 106 ? 8.428 0.394 8.169 1.00 97.06 106 LEU A O 1
ATOM 838 N N . THR A 1 107 ? 6.522 1.514 7.780 1.00 97.12 107 THR A N 1
ATOM 839 C CA . THR A 1 107 ? 6.455 2.172 9.091 1.00 97.12 107 THR A CA 1
ATOM 840 C C . THR A 1 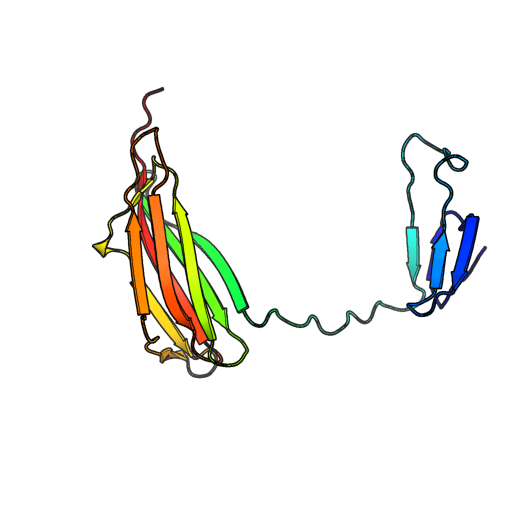107 ? 5.052 2.047 9.645 1.00 97.12 107 THR A C 1
ATOM 842 O O . THR A 1 107 ? 4.106 2.241 8.897 1.00 97.12 107 THR A O 1
ATOM 845 N N . CYS A 1 108 ? 4.900 1.738 10.929 1.00 97.19 108 CYS A N 1
ATOM 846 C CA . CYS A 1 108 ? 3.591 1.661 11.565 1.00 97.19 108 CYS A CA 1
ATOM 847 C C . CYS A 1 108 ? 3.524 2.601 12.761 1.00 97.19 108 CYS A C 1
ATOM 849 O O . CYS A 1 108 ? 4.532 2.879 13.419 1.00 97.19 108 CYS A O 1
ATOM 851 N N . LYS A 1 109 ? 2.325 3.101 13.028 1.00 96.75 109 LYS A N 1
ATOM 852 C CA . LYS A 1 109 ? 2.018 3.887 14.217 1.00 96.75 109 LYS A CA 1
ATOM 853 C C . LYS A 1 109 ? 0.671 3.473 14.781 1.00 96.75 109 LYS A C 1
ATOM 855 O O . LYS A 1 109 ? -0.232 3.117 14.027 1.00 96.75 109 LYS A O 1
ATOM 860 N N . ASP A 1 110 ? 0.543 3.589 16.089 1.00 95.38 110 ASP A N 1
ATOM 861 C CA . ASP A 1 110 ? -0.727 3.417 16.775 1.00 95.38 110 ASP A CA 1
ATOM 862 C C . ASP A 1 110 ? -1.705 4.538 16.377 1.00 95.38 110 ASP A C 1
ATOM 864 O O . ASP A 1 110 ? -1.322 5.709 16.295 1.00 95.38 110 ASP A O 1
ATOM 868 N N . LEU A 1 111 ? -2.966 4.198 16.107 1.00 91.12 111 LEU A N 1
ATOM 869 C CA . LEU A 1 111 ? -3.993 5.163 15.698 1.00 91.12 111 LEU A CA 1
ATOM 870 C C . LEU A 1 111 ? -4.396 6.118 16.830 1.00 91.12 111 LEU A C 1
ATOM 872 O O . LEU A 1 111 ? -4.816 7.237 16.542 1.00 91.12 111 LEU A O 1
ATOM 876 N N . SER A 1 112 ? -4.282 5.691 18.091 1.00 90.19 112 SER A N 1
ATOM 877 C CA . SER A 1 112 ? -4.704 6.459 19.266 1.00 90.19 112 SER A CA 1
ATOM 878 C C . SER A 1 112 ? -3.576 7.323 19.830 1.00 90.19 112 SER A C 1
ATOM 880 O O . SER A 1 112 ? -3.746 8.524 20.024 1.00 90.19 112 SER A O 1
ATOM 882 N N . SER A 1 113 ? -2.399 6.735 20.041 1.00 91.12 113 SER A N 1
ATOM 883 C CA . SER A 1 113 ? -1.267 7.401 20.688 1.00 91.12 113 SER A CA 1
ATOM 884 C C . SER A 1 113 ? -0.282 8.020 19.697 1.00 91.12 113 SER A C 1
ATOM 886 O O . SER A 1 113 ? 0.609 8.764 20.102 1.00 91.12 113 SER A O 1
ATOM 888 N N . SER A 1 114 ? -0.406 7.712 18.398 1.00 89.94 114 SER A N 1
ATOM 889 C CA . SER A 1 114 ? 0.579 8.060 17.362 1.00 89.94 114 SER A CA 1
ATOM 890 C C . SER A 1 114 ? 2.003 7.566 17.655 1.00 89.94 114 SER A C 1
ATOM 892 O O . SER A 1 114 ? 2.950 7.979 16.981 1.00 89.94 114 SER A O 1
ATOM 894 N N . GLN A 1 115 ? 2.175 6.663 18.626 1.00 92.50 115 GLN A N 1
ATOM 895 C CA . GLN A 1 115 ? 3.467 6.070 18.938 1.00 92.50 115 GLN A CA 1
ATOM 896 C C . GLN A 1 115 ? 3.894 5.115 17.829 1.00 92.50 115 GLN A C 1
ATOM 898 O O . GLN A 1 115 ? 3.078 4.417 17.224 1.00 92.50 115 GLN A O 1
ATOM 903 N N . LYS A 1 116 ? 5.201 5.080 17.564 1.00 93.81 116 LYS A N 1
ATOM 904 C CA . LYS A 1 116 ? 5.782 4.180 16.571 1.00 93.81 116 LYS A CA 1
ATOM 905 C C . LYS A 1 116 ? 5.573 2.732 17.010 1.00 93.81 116 LYS A C 1
ATOM 907 O O . LYS A 1 116 ? 5.960 2.354 18.109 1.00 93.81 116 LYS A O 1
ATOM 912 N N . GLN A 1 117 ? 5.034 1.923 16.108 1.00 90.88 117 GLN A N 1
ATOM 913 C CA . GLN A 1 117 ? 4.920 0.480 16.267 1.00 90.88 117 GLN A CA 1
ATOM 914 C C . GLN A 1 117 ? 5.843 -0.198 15.258 1.00 90.88 117 GLN A C 1
ATOM 916 O O . GLN A 1 117 ? 5.935 0.211 14.097 1.00 90.88 117 GLN A O 1
ATOM 921 N N . VAL A 1 118 ? 6.565 -1.220 15.710 1.00 90.44 118 VAL A N 1
ATOM 922 C CA . VAL A 1 118 ? 7.438 -2.016 14.845 1.00 90.44 118 VAL A CA 1
ATOM 923 C C . VAL A 1 118 ? 6.667 -3.276 14.457 1.00 90.44 118 VAL A C 1
ATOM 925 O O . VAL A 1 118 ? 6.422 -4.104 15.332 1.00 90.44 118 VAL A O 1
ATOM 928 N N . PRO A 1 119 ? 6.241 -3.423 13.189 1.00 92.06 119 PRO A N 1
ATOM 929 C CA . PRO A 1 119 ? 5.592 -4.650 12.747 1.00 92.06 119 PRO A CA 1
ATOM 930 C C . PRO A 1 119 ? 6.608 -5.795 12.702 1.00 92.06 119 PRO A C 1
ATOM 932 O O . PRO A 1 119 ? 7.766 -5.583 12.325 1.00 92.06 119 PRO A O 1
ATOM 935 N N . LEU A 1 120 ? 6.172 -7.011 13.037 1.00 95.50 120 LEU A N 1
ATOM 936 C CA . LEU A 1 120 ? 6.986 -8.205 12.824 1.00 95.50 120 LEU A CA 1
ATOM 937 C C . LEU A 1 120 ? 7.000 -8.523 11.328 1.00 95.50 120 LEU A C 1
ATOM 939 O O . LEU A 1 120 ? 5.953 -8.743 10.727 1.00 95.50 120 LEU A O 1
ATOM 943 N N . LEU A 1 121 ? 8.183 -8.502 10.721 1.00 96.50 121 LEU A N 1
ATOM 944 C CA . LEU A 1 121 ? 8.368 -8.772 9.301 1.00 96.50 121 LEU A CA 1
ATOM 945 C C . LEU A 1 121 ? 8.749 -10.240 9.099 1.00 96.50 121 LEU A C 1
ATOM 947 O O . LEU A 1 121 ? 9.784 -10.672 9.602 1.00 96.50 121 LEU A O 1
ATOM 951 N N . HIS A 1 122 ? 7.953 -10.971 8.323 1.00 97.25 122 HIS A N 1
ATOM 952 C CA . HIS A 1 122 ? 8.188 -12.388 8.033 1.00 97.25 122 HIS A CA 1
ATOM 953 C C . HIS A 1 122 ? 8.984 -12.579 6.749 1.00 97.25 122 HIS A C 1
ATOM 955 O O . HIS A 1 122 ? 9.934 -13.356 6.713 1.00 97.25 122 HIS A O 1
ATOM 961 N N . ASN A 1 123 ? 8.606 -11.866 5.685 1.00 96.25 123 ASN A N 1
ATOM 962 C CA . ASN A 1 123 ? 9.265 -11.982 4.390 1.00 96.25 123 ASN A CA 1
ATOM 963 C C . ASN A 1 123 ? 9.163 -10.682 3.580 1.00 96.25 123 ASN A C 1
ATOM 965 O O . ASN A 1 123 ? 8.217 -9.903 3.721 1.00 96.25 123 ASN A O 1
ATOM 969 N N . ARG A 1 124 ? 10.140 -10.463 2.698 1.00 94.88 124 ARG A N 1
ATOM 970 C CA . ARG A 1 124 ? 10.100 -9.432 1.658 1.00 94.88 124 ARG A CA 1
ATOM 971 C C . ARG A 1 124 ? 10.542 -10.037 0.346 1.00 94.88 124 ARG A C 1
ATOM 973 O O . ARG A 1 124 ? 11.659 -10.535 0.234 1.00 94.88 124 ARG A O 1
ATOM 980 N N . TYR A 1 125 ? 9.685 -9.923 -0.652 1.00 95.19 125 TYR A N 1
ATOM 981 C CA . TYR A 1 125 ? 9.965 -10.387 -1.993 1.00 95.19 125 TYR A CA 1
ATOM 982 C C . TYR A 1 125 ? 9.890 -9.207 -2.957 1.00 95.19 125 TYR A C 1
ATOM 984 O O . TYR A 1 125 ? 8.927 -8.440 -2.969 1.00 95.19 125 TYR A O 1
ATOM 992 N N . PHE A 1 126 ? 10.953 -9.028 -3.736 1.00 94.81 126 PHE A N 1
ATOM 993 C CA . PHE A 1 126 ? 11.027 -7.996 -4.755 1.00 94.81 126 PHE A CA 1
ATOM 994 C C . PHE A 1 126 ? 11.483 -8.609 -6.062 1.00 94.81 126 PHE A C 1
ATOM 996 O O . PHE A 1 126 ? 12.522 -9.265 -6.139 1.00 94.81 126 PHE A O 1
ATOM 1003 N N . VAL A 1 127 ? 10.710 -8.336 -7.101 1.00 94.62 127 VAL A N 1
ATOM 1004 C CA . VAL A 1 127 ? 11.007 -8.765 -8.453 1.00 94.62 127 VAL A CA 1
ATOM 1005 C C . VAL A 1 127 ? 11.105 -7.520 -9.322 1.00 94.62 127 VAL A C 1
ATOM 1007 O O . VAL A 1 127 ? 10.102 -6.822 -9.488 1.00 94.62 127 VAL A O 1
ATOM 1010 N N . PRO A 1 128 ? 12.284 -7.216 -9.889 1.00 92.31 128 PRO A N 1
ATOM 1011 C CA . PRO A 1 128 ? 12.438 -6.047 -10.735 1.00 92.31 128 PRO A CA 1
ATOM 1012 C C . PRO A 1 128 ? 11.661 -6.218 -12.043 1.00 92.31 128 PRO A C 1
ATOM 1014 O O . PRO A 1 128 ? 11.542 -7.325 -12.588 1.00 92.31 128 PRO A O 1
ATOM 1017 N N . ALA A 1 129 ? 11.168 -5.096 -12.559 1.00 94.19 129 ALA A N 1
ATOM 1018 C CA . ALA A 1 129 ? 10.512 -5.037 -13.854 1.00 94.19 129 ALA A CA 1
ATOM 1019 C C . ALA A 1 129 ? 11.479 -5.426 -14.975 1.00 94.19 129 ALA A C 1
ATOM 1021 O O . ALA A 1 129 ? 12.687 -5.212 -14.874 1.00 94.19 129 ALA A O 1
ATOM 1022 N N . ILE A 1 130 ? 10.929 -5.941 -16.076 1.00 93.00 130 ILE A N 1
ATOM 1023 C CA . ILE A 1 130 ? 11.671 -6.060 -17.332 1.00 93.00 130 ILE A CA 1
ATOM 1024 C C . ILE A 1 130 ? 10.948 -5.224 -18.378 1.00 93.00 130 ILE A C 1
ATOM 1026 O O . ILE A 1 130 ? 9.751 -5.420 -18.614 1.00 93.00 130 ILE A O 1
ATOM 1030 N N . ALA A 1 131 ? 11.681 -4.290 -18.986 1.00 91.31 131 ALA A N 1
ATOM 1031 C CA . ALA A 1 131 ? 11.145 -3.334 -19.945 1.00 91.31 131 ALA A CA 1
ATOM 1032 C C . ALA A 1 131 ? 10.315 -4.038 -21.028 1.00 91.31 131 ALA A C 1
ATOM 1034 O O . ALA A 1 131 ? 10.782 -4.983 -21.659 1.00 91.31 131 ALA A O 1
ATOM 1035 N N . ARG A 1 132 ? 9.068 -3.583 -21.208 1.00 90.00 132 ARG A N 1
ATOM 1036 C CA . ARG A 1 132 ? 8.078 -4.111 -22.168 1.00 90.00 132 ARG A CA 1
ATOM 1037 C C . ARG A 1 132 ? 7.752 -5.609 -22.051 1.00 90.00 132 ARG A C 1
ATOM 1039 O O . ARG A 1 132 ? 7.004 -6.106 -22.881 1.00 90.00 132 ARG A O 1
ATOM 1046 N N . MET A 1 133 ? 8.253 -6.311 -21.032 1.00 94.06 133 MET A N 1
ATOM 1047 C CA . MET A 1 133 ? 8.000 -7.744 -20.839 1.00 94.06 133 MET A CA 1
ATOM 1048 C C . MET A 1 133 ? 7.174 -8.038 -19.590 1.00 94.06 133 MET A C 1
ATOM 1050 O O . MET A 1 133 ? 6.215 -8.798 -19.668 1.00 94.06 133 MET A O 1
ATOM 1054 N N . ARG A 1 134 ? 7.523 -7.460 -18.431 1.00 94.25 134 ARG A N 1
ATOM 1055 C CA . ARG A 1 134 ? 6.789 -7.726 -17.182 1.00 94.25 134 ARG A CA 1
ATOM 1056 C C . ARG A 1 134 ? 6.873 -6.577 -16.170 1.00 94.25 134 ARG A C 1
ATOM 1058 O O . ARG A 1 134 ? 7.906 -5.901 -16.114 1.00 94.25 134 ARG A O 1
ATOM 1065 N N . PRO A 1 135 ? 5.829 -6.382 -15.344 1.00 96.19 135 PRO A N 1
ATOM 1066 C CA . PRO A 1 135 ? 5.850 -5.418 -14.248 1.00 96.19 135 PRO A CA 1
ATOM 1067 C C . PRO A 1 135 ? 6.843 -5.819 -13.147 1.00 96.19 135 PRO A C 1
ATOM 1069 O O . PRO A 1 135 ? 7.238 -6.981 -13.038 1.00 96.19 135 PRO A O 1
ATOM 1072 N N . ALA A 1 136 ? 7.221 -4.852 -12.314 1.00 95.31 136 ALA A N 1
ATOM 1073 C CA . ALA A 1 136 ? 7.857 -5.132 -11.033 1.00 95.31 136 ALA A CA 1
ATOM 1074 C C . ALA A 1 136 ? 6.807 -5.624 -10.024 1.00 95.31 136 ALA A C 1
ATOM 1076 O O . ALA A 1 136 ? 5.642 -5.225 -10.086 1.00 95.31 136 ALA A O 1
ATOM 1077 N N . LEU A 1 137 ? 7.230 -6.467 -9.085 1.00 96.00 137 LEU A N 1
ATOM 1078 C CA . LEU A 1 137 ? 6.401 -6.982 -7.996 1.00 96.00 137 LEU A CA 1
ATOM 1079 C C . LEU A 1 137 ? 7.074 -6.675 -6.659 1.00 96.00 137 LEU A C 1
ATOM 1081 O O . LEU A 1 137 ? 8.261 -6.949 -6.481 1.00 96.00 137 LEU A O 1
ATOM 1085 N N . ILE A 1 138 ? 6.302 -6.124 -5.727 1.00 96.44 138 ILE A N 1
ATOM 1086 C CA . ILE A 1 138 ? 6.672 -5.984 -4.317 1.00 96.44 138 ILE A CA 1
ATOM 1087 C C . ILE A 1 138 ? 5.685 -6.808 -3.502 1.00 96.44 138 ILE A C 1
ATOM 1089 O O . ILE A 1 138 ? 4.481 -6.588 -3.624 1.00 96.44 138 ILE A O 1
ATOM 1093 N N . GLU A 1 139 ? 6.197 -7.685 -2.642 1.00 97.38 139 GLU A N 1
ATOM 1094 C CA . GLU A 1 139 ? 5.419 -8.379 -1.618 1.00 97.38 139 GLU A CA 1
ATOM 1095 C C . GLU A 1 139 ? 6.090 -8.236 -0.253 1.00 97.38 139 GLU A C 1
ATOM 1097 O O . GLU A 1 139 ? 7.299 -8.440 -0.102 1.00 97.38 139 GLU A O 1
ATOM 1102 N N . ILE A 1 140 ? 5.306 -7.852 0.750 1.00 97.31 140 ILE A N 1
ATOM 1103 C CA . ILE A 1 140 ? 5.765 -7.685 2.129 1.00 97.31 140 ILE A CA 1
ATOM 1104 C C . ILE A 1 140 ? 4.809 -8.464 3.026 1.00 97.31 140 ILE A C 1
ATOM 1106 O O . ILE A 1 140 ? 3.649 -8.081 3.155 1.00 97.31 140 ILE A O 1
ATOM 1110 N N . ASP A 1 141 ? 5.306 -9.535 3.637 1.00 98.00 141 ASP A N 1
ATOM 1111 C CA . ASP A 1 141 ? 4.582 -10.363 4.605 1.00 98.00 141 ASP A CA 1
ATOM 1112 C C . ASP A 1 141 ? 4.948 -9.903 6.017 1.00 98.00 141 ASP A C 1
ATOM 1114 O O . ASP A 1 141 ? 6.120 -9.951 6.410 1.00 98.00 141 ASP A O 1
ATOM 1118 N N . PHE A 1 142 ? 3.966 -9.395 6.756 1.00 97.88 142 PHE A N 1
ATOM 1119 C CA . PHE A 1 142 ? 4.175 -8.833 8.085 1.00 97.88 142 PHE A CA 1
ATOM 1120 C C . PHE A 1 142 ? 2.929 -8.936 8.966 1.00 97.88 142 PHE A C 1
ATOM 1122 O O . PHE A 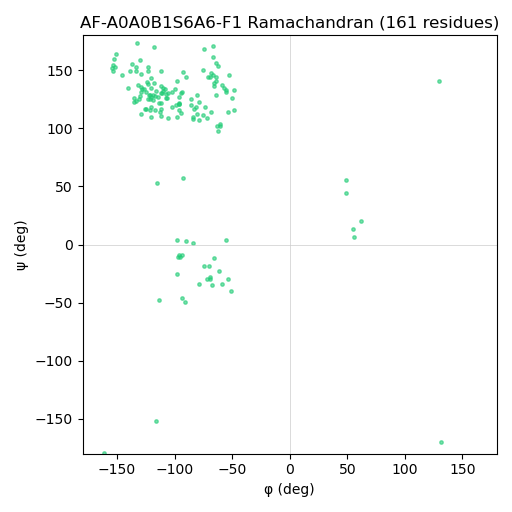1 142 ? 1.800 -9.031 8.481 1.00 97.88 142 PHE A O 1
ATOM 1129 N N . ASP A 1 143 ? 3.138 -8.852 10.277 1.00 97.44 143 ASP A N 1
ATOM 1130 C CA . ASP A 1 143 ? 2.052 -8.696 11.238 1.00 97.44 143 ASP A CA 1
ATOM 1131 C C . ASP A 1 143 ? 1.620 -7.234 11.288 1.00 97.44 143 ASP A C 1
ATOM 1133 O O . ASP A 1 143 ? 2.361 -6.353 11.737 1.00 97.44 143 ASP A O 1
ATOM 1137 N N . LEU A 1 144 ? 0.402 -6.982 10.819 1.00 96.94 144 LEU A N 1
ATOM 1138 C CA . LEU A 1 144 ? -0.268 -5.698 10.903 1.00 96.94 144 LEU A CA 1
ATOM 1139 C C . LEU A 1 144 ? -0.749 -5.498 12.349 1.00 96.94 144 LEU A C 1
ATOM 1141 O O . LEU A 1 144 ? -1.653 -6.220 12.787 1.00 96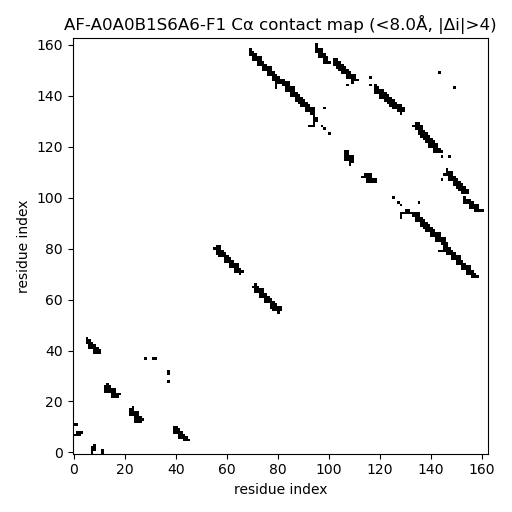.94 144 LEU A O 1
ATOM 1145 N N . PRO A 1 145 ? -0.169 -4.548 13.111 1.00 96.31 145 PRO A N 1
ATOM 1146 C CA . PRO A 1 145 ? -0.508 -4.391 14.519 1.00 96.31 145 PRO A CA 1
ATOM 1147 C C . PRO A 1 145 ? -1.974 -3.988 14.714 1.00 96.31 145 PRO A C 1
ATOM 1149 O O . PRO A 1 145 ? -2.605 -3.428 13.812 1.00 96.31 145 PRO A O 1
ATOM 1152 N N . ALA A 1 146 ? -2.521 -4.282 15.893 1.00 94.00 146 ALA A N 1
ATOM 1153 C CA . ALA A 1 146 ? -3.870 -3.872 16.268 1.00 94.00 146 ALA A CA 1
ATOM 1154 C C . ALA A 1 146 ? -3.966 -2.344 16.351 1.00 94.00 146 ALA A C 1
ATOM 1156 O O . ALA A 1 146 ? -3.021 -1.696 16.802 1.00 94.00 146 ALA A O 1
ATOM 1157 N N . ASN A 1 147 ? -5.116 -1.785 15.963 1.00 93.75 147 ASN A N 1
ATOM 1158 C CA . ASN A 1 147 ? -5.385 -0.342 16.034 1.00 93.75 147 ASN A CA 1
ATOM 1159 C C . ASN A 1 147 ? -4.260 0.527 15.439 1.00 93.75 147 ASN A C 1
ATOM 1161 O O . ASN A 1 147 ? -3.865 1.535 16.025 1.00 93.75 147 ASN A O 1
ATOM 1165 N N . ALA A 1 148 ? -3.733 0.142 14.276 1.00 95.69 148 ALA A N 1
ATOM 1166 C CA . ALA A 1 148 ? -2.538 0.739 13.692 1.00 95.69 148 ALA A CA 1
ATOM 1167 C C . ALA A 1 148 ? -2.760 1.303 12.285 1.00 95.69 148 ALA A C 1
ATOM 1169 O O . ALA A 1 148 ? -3.589 0.829 11.507 1.00 95.69 148 ALA A O 1
ATOM 1170 N N . GLU A 1 149 ? -1.953 2.302 11.935 1.00 96.62 149 GLU A N 1
ATOM 1171 C CA . GLU A 1 149 ? -1.756 2.777 10.570 1.00 96.62 149 GLU A CA 1
ATOM 1172 C C . GLU A 1 149 ? -0.330 2.446 10.130 1.00 96.62 149 GLU A C 1
ATOM 1174 O O . GLU A 1 149 ? 0.639 3.036 10.613 1.00 96.62 149 GLU A O 1
ATOM 1179 N N . CYS A 1 150 ? -0.208 1.517 9.190 1.00 97.56 150 CYS A N 1
ATOM 1180 C CA . CYS A 1 150 ? 1.040 1.180 8.531 1.00 97.56 150 CYS A CA 1
ATOM 1181 C C . CYS A 1 150 ? 1.144 1.886 7.180 1.00 97.56 150 CYS A C 1
ATOM 1183 O O . CYS A 1 150 ? 0.178 1.998 6.433 1.00 97.56 150 CYS A O 1
ATOM 1185 N N . LYS A 1 151 ? 2.335 2.362 6.847 1.00 97.19 151 LYS A N 1
ATOM 1186 C CA . LYS A 1 151 ? 2.658 3.025 5.591 1.00 97.19 151 LYS A CA 1
ATOM 1187 C C . LYS A 1 151 ? 3.753 2.248 4.898 1.00 97.19 151 LYS A C 1
ATOM 1189 O O . LYS A 1 151 ? 4.856 2.143 5.439 1.00 97.19 151 LYS A O 1
ATOM 1194 N N . VAL A 1 152 ? 3.442 1.743 3.710 1.00 97.06 152 VAL A N 1
ATOM 1195 C CA . VAL A 1 152 ? 4.437 1.262 2.756 1.00 97.06 152 VAL A CA 1
ATOM 1196 C C . VAL A 1 152 ? 4.713 2.392 1.780 1.00 97.06 152 VAL A C 1
ATOM 1198 O O . VAL A 1 152 ? 3.797 2.873 1.119 1.00 97.06 152 VAL A O 1
ATOM 1201 N N . GLN A 1 153 ? 5.962 2.828 1.698 1.00 96.19 153 GLN A N 1
ATOM 1202 C CA . GLN A 1 153 ? 6.380 3.879 0.778 1.00 96.19 153 GLN A CA 1
ATOM 1203 C C . GLN A 1 153 ? 7.590 3.441 -0.036 1.00 96.19 153 GLN A C 1
ATOM 1205 O O . GLN A 1 153 ? 8.443 2.716 0.473 1.00 96.19 153 GLN A O 1
ATOM 1210 N N . PHE A 1 154 ? 7.679 3.905 -1.277 1.00 95.38 154 PHE A N 1
ATOM 1211 C CA . PHE A 1 154 ? 8.861 3.738 -2.119 1.00 95.38 154 PHE A CA 1
ATOM 1212 C C . PHE A 1 154 ? 8.949 4.852 -3.158 1.00 95.38 154 PHE A C 1
ATOM 1214 O O . PHE A 1 154 ? 7.940 5.451 -3.540 1.00 95.38 154 PHE A O 1
ATOM 1221 N N . LYS A 1 155 ? 10.171 5.135 -3.610 1.00 94.81 155 LYS A N 1
ATOM 1222 C CA . LYS A 1 155 ? 10.430 6.102 -4.677 1.00 94.81 155 LYS A CA 1
ATOM 1223 C C . LYS A 1 155 ? 10.468 5.392 -6.020 1.00 94.81 155 LYS A C 1
ATOM 1225 O O . LYS A 1 155 ? 10.897 4.238 -6.108 1.00 94.81 155 LYS A O 1
ATOM 1230 N N . PHE A 1 156 ? 10.047 6.104 -7.053 1.00 93.38 156 PHE A N 1
ATOM 1231 C CA . PHE A 1 156 ? 10.101 5.619 -8.418 1.00 93.38 156 PHE A CA 1
ATOM 1232 C C . PHE A 1 156 ? 10.583 6.697 -9.382 1.00 93.38 156 PHE A C 1
ATOM 1234 O O . PHE A 1 156 ? 10.394 7.890 -9.145 1.00 93.38 156 PHE A O 1
ATOM 1241 N N . GLU A 1 157 ? 11.145 6.255 -10.497 1.00 92.88 157 GLU A N 1
ATOM 1242 C CA . GLU A 1 157 ? 11.461 7.082 -11.658 1.00 92.88 157 GLU A CA 1
ATOM 1243 C C . GLU A 1 157 ? 10.729 6.551 -12.886 1.00 92.88 157 GLU A C 1
ATOM 1245 O O . GLU A 1 157 ? 10.572 5.344 -13.061 1.00 92.88 157 GLU A O 1
ATOM 1250 N N . LYS A 1 158 ? 10.265 7.449 -13.749 1.00 91.19 158 LYS A N 1
ATOM 1251 C CA . LYS A 1 158 ? 9.618 7.099 -15.010 1.00 91.19 158 LYS A CA 1
ATOM 1252 C C . LYS A 1 158 ? 10.685 6.900 -16.079 1.00 91.19 158 LYS A C 1
ATOM 1254 O O . LYS A 1 158 ? 11.487 7.791 -16.351 1.00 91.19 158 LYS A O 1
ATOM 1259 N N . ALA A 1 159 ? 10.669 5.741 -16.719 1.00 86.75 159 ALA A N 1
ATOM 1260 C CA . ALA A 1 159 ? 11.470 5.471 -17.896 1.00 86.75 159 ALA A CA 1
ATOM 1261 C C . ALA A 1 159 ? 11.032 6.380 -19.053 1.00 86.75 159 ALA A C 1
ATOM 1263 O O . ALA A 1 159 ? 9.838 6.593 -19.279 1.00 86.75 159 ALA A O 1
ATOM 1264 N N . PHE A 1 160 ? 12.002 6.877 -19.821 1.00 83.19 160 PHE A N 1
ATOM 1265 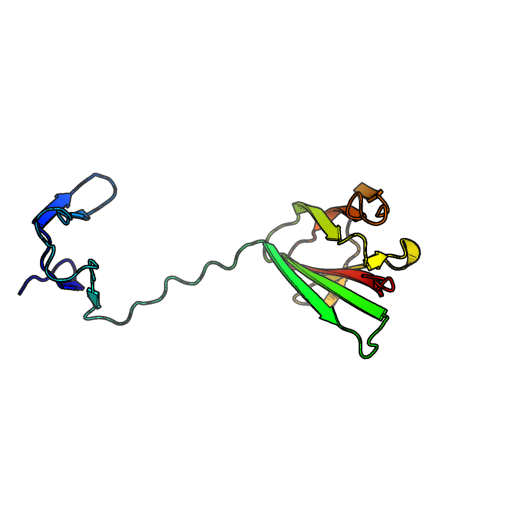C CA . PHE A 1 160 ? 11.715 7.606 -21.050 1.00 83.19 160 PHE A CA 1
ATOM 1266 C C . PHE A 1 160 ? 11.133 6.646 -22.096 1.00 83.19 160 PHE A C 1
ATOM 1268 O O . PHE A 1 160 ? 11.804 5.720 -22.560 1.00 83.19 160 PHE A O 1
ATOM 1275 N N . LEU A 1 161 ? 9.871 6.859 -22.462 1.00 81.19 161 LEU A N 1
ATOM 1276 C CA . LEU A 1 161 ? 9.183 6.054 -23.462 1.00 81.19 161 LEU A CA 1
ATOM 1277 C C . LEU A 1 161 ? 9.521 6.585 -24.856 1.00 81.19 161 LEU A C 1
ATOM 1279 O O . LEU A 1 161 ? 9.046 7.643 -25.257 1.00 81.19 161 LEU A O 1
ATOM 1283 N N . ARG A 1 162 ? 10.328 5.837 -25.612 1.00 78.31 162 ARG A N 1
ATOM 1284 C CA . ARG A 1 162 ? 10.398 6.008 -27.069 1.00 78.31 162 ARG A CA 1
ATOM 1285 C C . ARG A 1 162 ? 9.220 5.258 -27.692 1.00 78.31 162 ARG A C 1
ATOM 1287 O O . ARG A 1 162 ? 9.090 4.051 -27.457 1.00 78.31 162 ARG A O 1
ATOM 1294 N N . LEU A 1 163 ? 8.345 5.991 -28.376 1.00 65.62 163 LEU A N 1
ATOM 1295 C CA . LEU A 1 163 ? 7.271 5.433 -29.201 1.00 65.62 163 LEU A CA 1
ATOM 1296 C C . LEU A 1 163 ? 7.856 4.860 -30.491 1.00 65.62 163 LEU A C 1
ATOM 1298 O O . LEU A 1 163 ? 8.793 5.494 -31.027 1.00 65.62 163 LEU A O 1
#

Solvent-accessible surface area (backbone atoms only — not comparable to full-atom values): 9705 Å² total; per-residue (Å²): 139,61,80,54,95,67,27,36,51,42,66,76,61,74,41,78,47,80,52,98,93,45,76,42,80,38,72,59,75,85,81,57,68,87,50,106,62,86,73,80,47,78,46,59,85,58,83,79,76,70,67,78,76,76,72,66,49,62,48,77,49,76,46,81,48,64,94,52,94,51,38,34,34,42,40,35,42,36,36,27,72,42,70,66,44,79,44,72,52,74,48,81,38,60,37,52,50,49,69,50,76,93,45,62,42,80,50,31,23,32,69,85,78,63,44,82,41,84,60,56,74,77,48,77,48,77,43,79,46,38,76,99,74,39,52,20,40,40,38,40,31,29,37,45,52,47,39,19,41,33,35,42,34,33,42,35,34,55,57,86,80,81,131

Sequence (163 aa):
MFVFKNMRLEPAPSKITHKKDGSFAVYDIRNNRSEDSLSLSAFYDSSLVSAPTRRPEVSVSSVLGGTDQMSGVLVSVIRNGGSVQRVVYTHQIPWFLHIYYHTIALTCKDLSSSQKQVPLLHNRYFVPAIARMRPALIEIDFDLPANAECKVQFKFEKAFLRL

Organism: Oesophagostomum dentatum (NCBI:txid61180)

Mean predicted aligned error: 13.35 Å

InterPro domains:
  IPR007245 GPI transamidase component PIG-T [PF04113] (20-163)
  IPR007245 GPI transamidase component PIG-T [PTHR12959] (8-162)